Protein AF-0000000080445392 (afdb_homodimer)

pLDDT: mean 82.87, std 13.77, range [26.75, 95.94]

Solvent-accessible surface area (backbone atoms only — not comparable to full-atom values): 9676 Å² total; per-residue (Å²): 133,60,58,65,41,66,70,42,76,43,76,44,70,39,91,41,80,33,34,34,35,80,32,32,33,39,41,84,78,50,67,66,80,53,63,55,61,67,79,44,40,44,79,41,93,87,42,30,28,43,68,57,67,43,60,30,72,37,74,47,73,51,52,39,32,80,67,71,82,74,78,62,44,83,66,43,61,44,78,41,82,128,135,59,58,65,43,61,70,43,76,44,75,43,69,38,91,42,80,32,35,33,35,80,32,32,33,39,41,85,80,49,68,62,53,74,59,50,60,67,79,44,42,44,79,43,92,86,43,28,28,43,69,55,66,42,62,29,71,37,75,48,71,49,53,37,30,78,68,70,83,76,78,62,44,82,66,44,61,43,80,43,81,130

Organism: Brassica campestris (NCBI:txid3711)

Structure (mmCIF, N/CA/C/O backbone):
data_AF-0000000080445392-model_v1
#
loop_
_entity.id
_entity.type
_entity.pdbx_description
1 polymer 'Uncharacterized protein'
#
loop_
_atom_site.group_PDB
_atom_site.id
_atom_site.type_symbol
_atom_site.label_atom_id
_atom_site.label_alt_id
_atom_site.label_comp_id
_atom_site.label_asym_id
_atom_site.label_entity_id
_atom_site.label_seq_id
_atom_site.pdbx_PDB_ins_code
_atom_site.Cartn_x
_atom_site.Cartn_y
_atom_site.Cartn_z
_atom_site.occupancy
_atom_site.B_iso_or_equiv
_atom_site.auth_seq_id
_atom_site.auth_comp_id
_atom_site.auth_asym_id
_atom_site.auth_atom_id
_atom_site.pdbx_PDB_model_num
ATOM 1 N N . MET A 1 1 ? -24.938 -1.074 7.867 1 27.05 1 MET A N 1
ATOM 2 C CA . MET A 1 1 ? -24.281 -1.39 6.598 1 27.05 1 MET A CA 1
ATOM 3 C C . MET A 1 1 ? -22.812 -1.744 6.816 1 27.05 1 MET A C 1
ATOM 5 O O . MET A 1 1 ? -22.031 -0.919 7.301 1 27.05 1 MET A O 1
ATOM 9 N N . ILE A 1 2 ? -22.297 -2.875 7.227 1 35.44 2 ILE A N 1
ATOM 10 C CA . ILE A 1 2 ? -21.078 -3.465 7.766 1 35.44 2 ILE A CA 1
ATOM 11 C C . ILE A 1 2 ? -19.906 -3.215 6.801 1 35.44 2 ILE A C 1
ATOM 13 O O . ILE A 1 2 ? -19.984 -3.594 5.629 1 35.44 2 ILE A O 1
ATOM 17 N N . LYS A 1 3 ? -19.203 -2.107 6.781 1 45.19 3 LYS A N 1
ATOM 18 C CA . LYS A 1 3 ? -18.266 -1.41 5.902 1 45.19 3 LYS A CA 1
ATOM 19 C C . LYS A 1 3 ? -17.062 -2.297 5.559 1 45.19 3 LYS A C 1
ATOM 21 O O . LYS A 1 3 ? -16.359 -2.764 6.449 1 45.19 3 LYS A O 1
ATOM 26 N N . ASN A 1 4 ? -17.062 -3.486 4.578 1 51.03 4 ASN A N 1
ATOM 27 C CA . ASN A 1 4 ? -16.344 -4.652 4.07 1 51.03 4 ASN A CA 1
ATOM 28 C C . ASN A 1 4 ? -14.945 -4.281 3.57 1 51.03 4 ASN A C 1
ATOM 30 O O . ASN A 1 4 ? -14.805 -3.436 2.686 1 51.03 4 ASN A O 1
ATOM 34 N N . THR A 1 5 ? -13.867 -4.387 4.406 1 61.06 5 THR A N 1
ATOM 35 C CA . THR A 1 5 ? -12.523 -4.336 3.854 1 61.06 5 THR A CA 1
ATOM 36 C C . THR A 1 5 ? -12.398 -5.258 2.641 1 61.06 5 THR A C 1
ATOM 38 O O . THR A 1 5 ? -12.719 -6.445 2.723 1 61.06 5 THR A O 1
ATOM 41 N N . PRO A 1 6 ? -12.031 -4.613 1.58 1 76.88 6 PRO A N 1
ATOM 42 C CA . PRO A 1 6 ? -11.914 -5.539 0.453 1 76.88 6 PRO A CA 1
ATOM 43 C C . PRO A 1 6 ? -10.836 -6.605 0.674 1 76.88 6 PRO A C 1
ATOM 45 O O . PRO A 1 6 ? -9.797 -6.32 1.277 1 76.88 6 PRO A O 1
ATOM 48 N N . GLU A 1 7 ? -11.188 -7.828 0.526 1 80.56 7 GLU A N 1
ATOM 49 C CA . GLU A 1 7 ? -10.234 -8.93 0.419 1 80.56 7 GLU A CA 1
ATOM 50 C C . GLU A 1 7 ? -9.82 -9.164 -1.031 1 80.56 7 GLU A C 1
ATOM 52 O O . GLU A 1 7 ? -10.672 -9.227 -1.923 1 80.56 7 GLU A O 1
ATOM 57 N N . TRP A 1 8 ? -8.617 -9.094 -1.159 1 86.88 8 TRP A N 1
ATOM 58 C CA . TRP A 1 8 ? -8.117 -9.32 -2.512 1 86.88 8 TRP A CA 1
ATOM 59 C C . TRP A 1 8 ? -7.543 -10.727 -2.648 1 86.88 8 TRP A C 1
ATOM 61 O O . TRP A 1 8 ? -7.039 -11.297 -1.678 1 86.88 8 TRP A O 1
ATOM 71 N N . GLU A 1 9 ? -7.719 -11.203 -3.83 1 88.88 9 GLU A N 1
ATOM 72 C CA . GLU A 1 9 ? -7.172 -12.516 -4.152 1 88.88 9 GLU A CA 1
ATOM 73 C C . GLU A 1 9 ? -6.023 -12.414 -5.152 1 88.88 9 GLU A C 1
ATOM 75 O O . GLU A 1 9 ? -6.109 -11.656 -6.125 1 88.88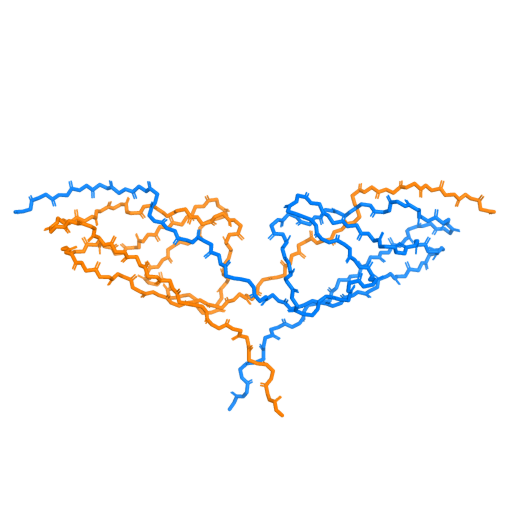 9 GLU A O 1
ATOM 80 N N . VAL A 1 10 ? -5.004 -13.102 -4.824 1 91.19 10 VAL A N 1
ATOM 81 C CA . VAL A 1 10 ? -3.863 -13.195 -5.73 1 91.19 10 VAL A CA 1
ATOM 82 C C . VAL A 1 10 ? -3.777 -14.602 -6.32 1 91.19 10 VAL A C 1
ATOM 84 O O . VAL A 1 10 ? -3.83 -15.594 -5.586 1 91.19 10 VAL A O 1
ATOM 87 N N . ILE A 1 11 ? -3.691 -14.648 -7.656 1 93.12 11 ILE A N 1
ATOM 88 C CA . ILE A 1 11 ? -3.553 -15.93 -8.344 1 93.12 11 ILE A CA 1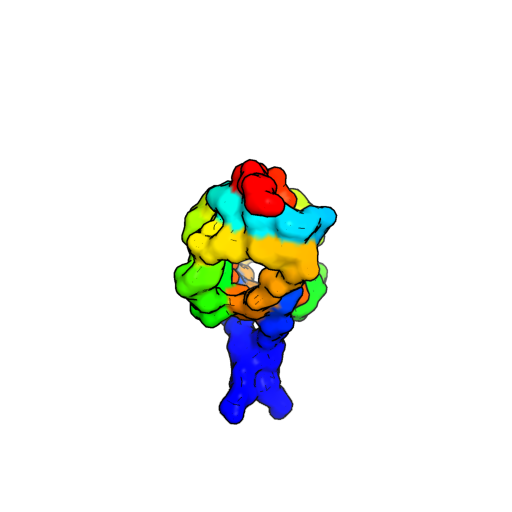
ATOM 89 C C . ILE A 1 11 ? -2.189 -16 -9.023 1 93.12 11 ILE A C 1
ATOM 91 O O . ILE A 1 11 ? -1.883 -15.188 -9.898 1 93.12 11 ILE A O 1
ATOM 95 N N . LEU A 1 12 ? -1.437 -16.922 -8.578 1 93.5 12 LEU A N 1
ATOM 96 C CA . LEU A 1 12 ? -0.134 -17.188 -9.188 1 93.5 12 LEU A CA 1
ATOM 97 C C . LEU A 1 12 ? -0.142 -18.5 -9.961 1 93.5 12 LEU A C 1
ATOM 99 O O . LEU A 1 12 ? -0.429 -19.547 -9.398 1 93.5 12 LEU A O 1
ATOM 103 N N . THR A 1 13 ? 0.178 -18.453 -11.188 1 91.5 13 THR A N 1
ATOM 104 C CA . THR A 1 13 ? 0.131 -19.641 -12.031 1 91.5 13 THR A CA 1
ATOM 105 C C . THR A 1 13 ? 1.539 -20.078 -12.422 1 91.5 13 THR A C 1
ATOM 107 O O . THR A 1 13 ? 2.361 -19.25 -12.828 1 91.5 13 THR A O 1
ATOM 110 N N . ASN A 1 14 ? 1.732 -21.312 -12.234 1 88.69 14 ASN A N 1
ATOM 111 C CA . ASN A 1 14 ? 2.92 -21.922 -12.82 1 88.69 14 ASN A CA 1
ATOM 112 C C . ASN A 1 14 ? 2.711 -22.25 -14.297 1 88.69 14 ASN A C 1
ATOM 114 O O . ASN A 1 14 ? 1.83 -23.031 -14.641 1 88.69 14 ASN A O 1
ATOM 118 N N . LEU A 1 15 ? 3.414 -21.656 -15.078 1 85.25 15 LEU A N 1
ATOM 119 C CA . LEU A 1 15 ? 3.172 -21.75 -16.516 1 85.25 15 LEU A CA 1
ATOM 120 C C . LEU A 1 15 ? 3.816 -23 -17.094 1 85.25 15 LEU A C 1
ATOM 122 O O . LEU A 1 15 ? 3.869 -23.172 -18.312 1 85.25 15 LEU A O 1
ATOM 126 N N . CYS A 1 16 ? 4.324 -23.891 -16.375 1 88.44 16 CYS A N 1
ATOM 127 C CA . CYS A 1 16 ? 4.922 -25.125 -16.859 1 88.44 16 CYS A CA 1
ATOM 128 C C . CYS A 1 16 ? 4.574 -26.297 -15.938 1 88.44 16 CYS A C 1
ATOM 130 O O . CYS A 1 16 ? 4.066 -26.094 -14.828 1 88.44 16 CYS A O 1
ATOM 132 N N . SER A 1 17 ? 4.766 -27.5 -16.469 1 90.88 17 SER A N 1
ATOM 133 C CA . SER A 1 17 ? 4.531 -28.703 -15.68 1 90.88 17 SER A CA 1
ATOM 134 C C . SER A 1 17 ? 5.727 -29.016 -14.781 1 90.88 17 SER A C 1
ATOM 136 O O . SER A 1 17 ? 5.91 -30.156 -14.367 1 90.88 17 SER A O 1
ATOM 138 N N . CYS A 1 18 ? 6.512 -27.984 -14.516 1 93.81 18 CYS A N 1
ATOM 139 C CA . CYS A 1 18 ? 7.699 -28.125 -13.68 1 93.81 18 CYS A CA 1
ATOM 140 C C . CYS A 1 18 ? 7.414 -27.719 -12.242 1 93.81 18 CYS A C 1
ATOM 142 O O . CYS A 1 18 ? 6.293 -27.328 -11.914 1 93.81 18 CYS A O 1
ATOM 144 N N . THR A 1 19 ? 8.422 -28.094 -11.43 1 94.06 19 THR A N 1
ATOM 145 C CA . THR A 1 19 ? 8.375 -27.625 -10.047 1 94.06 19 THR A CA 1
ATOM 146 C C . THR A 1 19 ? 9.125 -26.297 -9.914 1 94.06 19 THR A C 1
ATOM 148 O O . THR A 1 19 ? 10.281 -26.188 -10.32 1 94.06 19 THR A O 1
ATOM 151 N N . GLY A 1 20 ? 8.367 -25.234 -9.477 1 94.69 20 GLY A N 1
ATOM 152 C CA . GLY A 1 20 ? 9.008 -23.969 -9.141 1 94.69 20 GLY A CA 1
ATOM 153 C C . GLY A 1 20 ? 9.43 -23.875 -7.688 1 94.69 20 GLY A C 1
ATOM 154 O O . GLY A 1 20 ? 8.609 -24.062 -6.785 1 94.69 20 GLY A O 1
ATOM 155 N N . THR A 1 21 ? 10.781 -23.688 -7.41 1 94.25 21 THR A N 1
ATOM 156 C CA . THR A 1 21 ? 11.312 -23.516 -6.059 1 94.25 21 THR A CA 1
ATOM 157 C C . THR A 1 21 ? 11.891 -22.109 -5.875 1 94.25 21 THR A C 1
ATOM 159 O O . THR A 1 21 ? 12.125 -21.406 -6.852 1 94.25 21 THR A O 1
ATOM 162 N N . ASP A 1 22 ? 12.039 -21.703 -4.602 1 94.75 22 ASP A N 1
ATOM 163 C CA . ASP A 1 22 ? 12.617 -20.391 -4.29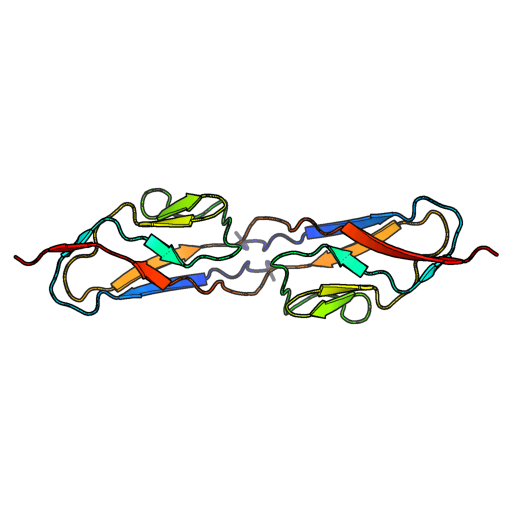7 1 94.75 22 ASP A CA 1
ATOM 164 C C . ASP A 1 22 ? 11.914 -19.281 -5.07 1 94.75 22 ASP A C 1
ATOM 166 O O . ASP A 1 22 ? 12.555 -18.516 -5.785 1 94.75 22 ASP A O 1
ATOM 170 N N . VAL A 1 23 ? 10.555 -19.312 -4.941 1 94.88 23 VAL A N 1
ATOM 171 C CA . VAL A 1 23 ? 9.719 -18.406 -5.715 1 94.88 23 VAL A CA 1
ATOM 172 C C . VAL A 1 23 ? 9.742 -17.016 -5.078 1 94.88 23 VAL A C 1
ATOM 174 O O . VAL A 1 23 ? 9.305 -16.844 -3.938 1 94.88 23 VAL A O 1
ATOM 177 N N . VAL A 1 24 ? 10.289 -16.062 -5.816 1 94.94 24 VAL A N 1
ATOM 178 C CA . VAL A 1 24 ? 10.328 -14.664 -5.402 1 94.94 24 VAL A CA 1
ATOM 179 C C . VAL A 1 24 ? 9.234 -13.883 -6.133 1 94.94 24 VAL A C 1
ATOM 181 O O . VAL A 1 24 ? 9.047 -14.047 -7.34 1 94.94 24 VAL A O 1
ATOM 184 N N . LEU A 1 25 ? 8.562 -13.078 -5.352 1 94.12 25 LEU A N 1
ATOM 185 C CA . LEU A 1 25 ? 7.453 -12.312 -5.902 1 94.12 25 LEU A CA 1
ATOM 186 C C . LEU A 1 25 ? 7.801 -10.836 -5.992 1 94.12 25 LEU A C 1
ATOM 188 O O . LEU A 1 25 ? 8.523 -10.312 -5.145 1 94.12 25 LEU A O 1
ATOM 192 N N . SER A 1 26 ? 7.328 -10.25 -7.062 1 91.94 26 SER A N 1
ATOM 193 C CA . SER A 1 26 ? 7.227 -8.797 -7.082 1 91.94 26 SER A CA 1
ATOM 194 C C . SER A 1 26 ? 6.031 -8.312 -6.27 1 91.94 26 SER A C 1
ATOM 196 O O . SER A 1 26 ? 4.891 -8.695 -6.547 1 91.94 26 SER A O 1
ATOM 198 N N . CYS A 1 27 ? 6.32 -7.562 -5.23 1 89.06 27 CYS A N 1
ATOM 199 C CA . CYS A 1 27 ? 5.266 -7.082 -4.344 1 89.06 27 CYS A CA 1
ATOM 200 C C . CYS A 1 27 ? 5.566 -5.668 -3.857 1 89.06 27 CYS A C 1
ATOM 202 O O . CYS A 1 27 ? 5.516 -5.398 -2.656 1 89.06 27 CYS A O 1
ATOM 204 N N . VAL A 1 28 ? 5.816 -4.758 -4.695 1 80.75 28 VAL A N 1
ATOM 205 C CA . VAL A 1 28 ? 6.238 -3.4 -4.367 1 80.75 28 VAL A CA 1
ATOM 206 C C . VAL A 1 28 ? 5.188 -2.734 -3.479 1 80.75 28 VAL A C 1
ATOM 208 O O . VAL A 1 28 ? 4.012 -2.672 -3.84 1 80.75 28 VAL A O 1
ATOM 211 N N . GLY A 1 29 ? 5.703 -2.223 -2.225 1 80 29 GLY A N 1
ATOM 212 C CA . GLY A 1 29 ? 4.852 -1.466 -1.32 1 80 29 GLY A CA 1
ATOM 213 C C . GLY A 1 29 ? 3.982 -2.346 -0.441 1 80 29 GLY A C 1
ATOM 214 O O . GLY A 1 29 ? 3.316 -1.854 0.472 1 80 29 GLY A O 1
ATOM 215 N N . PHE A 1 30 ? 4.051 -3.658 -0.817 1 83.31 30 PHE A N 1
ATOM 216 C CA . PHE A 1 30 ? 3.203 -4.578 -0.064 1 83.31 30 PHE A CA 1
ATOM 217 C C . PHE A 1 30 ? 3.824 -4.898 1.291 1 83.31 30 PHE A C 1
ATOM 219 O O . PHE A 1 30 ? 5 -5.262 1.372 1 83.31 30 PHE A O 1
ATOM 226 N N . LYS A 1 31 ? 3.17 -4.598 2.451 1 71.06 31 LYS A N 1
ATOM 227 C CA . LYS A 1 31 ? 3.648 -4.871 3.803 1 71.06 31 LYS A CA 1
ATOM 228 C C . LYS A 1 31 ? 2.615 -5.66 4.605 1 71.06 31 LYS A C 1
ATOM 230 O O . LYS A 1 31 ? 2.912 -6.156 5.691 1 71.06 31 LYS A O 1
ATOM 235 N N . SER A 1 32 ? 1.637 -6.262 4.02 1 61.84 32 SER A N 1
ATOM 236 C CA . SER A 1 32 ? 0.473 -6.879 4.645 1 61.84 32 SER A CA 1
ATOM 237 C C . SER A 1 32 ? 0.765 -7.27 6.09 1 61.84 32 SER A C 1
ATOM 239 O O . SER A 1 32 ? 1.872 -7.707 6.41 1 61.84 32 SER A O 1
ATOM 241 N N . LEU A 1 33 ? 0.407 -6.766 7.199 1 55.62 33 LEU A N 1
ATOM 242 C CA . LEU A 1 33 ? 0.611 -7.328 8.531 1 55.62 33 LEU A CA 1
ATOM 243 C C . LEU A 1 33 ? -0.346 -8.484 8.781 1 55.62 33 LEU A C 1
ATOM 245 O O . LEU A 1 33 ? -0.026 -9.406 9.531 1 55.62 33 LEU A O 1
ATOM 249 N N . THR A 1 34 ? -1.848 -8.492 8.641 1 58.38 34 THR A N 1
ATOM 250 C CA . THR A 1 34 ? -2.814 -9.547 8.906 1 58.38 34 THR A CA 1
ATOM 251 C C . THR A 1 34 ? -4.102 -9.312 8.125 1 58.38 34 THR A C 1
ATOM 253 O O . THR A 1 34 ? -4.562 -8.18 7.996 1 58.38 34 THR A O 1
ATOM 256 N N . PRO A 1 35 ? -4.637 -10.516 7.66 1 56.91 35 PRO A N 1
ATOM 257 C CA . PRO A 1 35 ? -4.5 -11.977 7.559 1 56.91 35 PRO A CA 1
ATOM 258 C C . PRO A 1 35 ? -3.883 -12.422 6.238 1 56.91 35 PRO A C 1
ATOM 260 O O . PRO A 1 35 ? -4.441 -12.156 5.168 1 56.91 35 PRO A O 1
ATOM 263 N N . ILE A 1 36 ? -2.566 -12.43 6.195 1 69 36 ILE A N 1
ATOM 264 C CA . ILE A 1 36 ? -1.916 -13.242 5.18 1 69 36 ILE A CA 1
ATOM 265 C C . ILE A 1 36 ? -1.496 -14.586 5.785 1 69 36 ILE A C 1
ATOM 267 O O . ILE A 1 36 ? -1.153 -14.656 6.965 1 69 36 ILE A O 1
ATOM 271 N N . ASP A 1 37 ? -1.91 -15.578 5.059 1 73.69 37 ASP A N 1
ATOM 272 C CA . ASP A 1 37 ? -1.447 -16.875 5.52 1 73.69 37 ASP A CA 1
ATOM 273 C C . ASP A 1 37 ? 0.077 -16.969 5.48 1 73.69 37 ASP A C 1
ATOM 275 O O . ASP A 1 37 ? 0.663 -17.25 4.434 1 73.69 37 ASP A O 1
ATOM 279 N N . ARG A 1 38 ? 0.674 -16.734 6.668 1 73.56 38 ARG A N 1
ATOM 280 C CA . ARG A 1 38 ? 2.127 -16.688 6.797 1 73.56 38 ARG A CA 1
ATOM 281 C C . ARG A 1 38 ? 2.754 -18.047 6.516 1 73.56 38 ARG A C 1
ATOM 283 O O . ARG A 1 38 ? 3.971 -18.141 6.344 1 73.56 38 ARG A O 1
ATOM 290 N N . SER A 1 39 ? 1.946 -18.953 6.453 1 77.94 39 SER A N 1
ATOM 291 C CA . SER A 1 39 ? 2.48 -20.266 6.102 1 77.94 39 SER A CA 1
ATOM 292 C C . SER A 1 39 ? 2.652 -20.406 4.594 1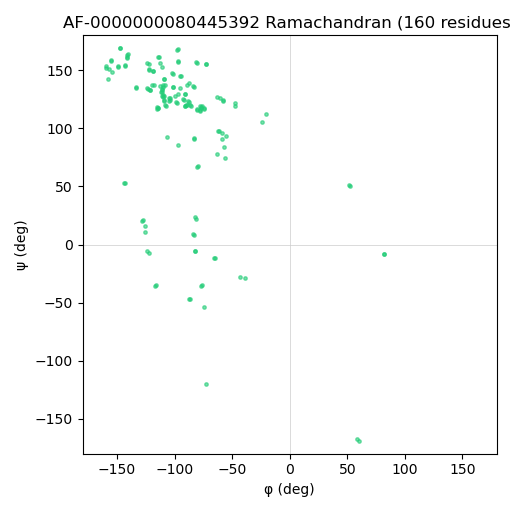 77.94 39 SER A C 1
ATOM 294 O O . SER A 1 39 ? 3.305 -21.344 4.121 1 77.94 39 SER A O 1
ATOM 296 N N . GLN A 1 40 ? 2.188 -19.406 3.994 1 83.38 40 GLN A N 1
ATOM 297 C CA . GLN A 1 40 ? 2.215 -19.531 2.539 1 83.38 40 GLN A CA 1
ATOM 298 C C . GLN A 1 40 ? 3.127 -18.469 1.919 1 83.38 40 GLN A C 1
ATOM 300 O O . GLN A 1 40 ? 3.809 -18.734 0.927 1 83.38 40 GLN A O 1
ATOM 305 N N . ILE A 1 41 ? 3.156 -17.297 2.5 1 86.75 41 ILE A N 1
ATOM 306 C CA . ILE A 1 41 ? 3.912 -16.188 1.917 1 86.75 41 ILE A CA 1
ATOM 307 C C . ILE A 1 41 ? 4.742 -15.508 3 1 86.75 41 ILE A C 1
ATOM 309 O O . ILE A 1 41 ? 4.273 -15.312 4.121 1 86.75 41 ILE A O 1
ATOM 313 N N . SER A 1 42 ? 5.914 -15.258 2.646 1 86.75 42 SER A N 1
ATOM 314 C CA . SER A 1 42 ? 6.785 -14.445 3.486 1 86.75 42 SER A CA 1
ATOM 315 C C . SER A 1 42 ? 6.949 -13.039 2.91 1 86.75 42 SER A C 1
ATOM 317 O O . SER A 1 42 ? 7.262 -12.883 1.729 1 86.75 42 SER A O 1
ATOM 319 N N . VAL A 1 43 ? 6.656 -12.039 3.74 1 84 43 VAL A N 1
ATOM 320 C CA . VAL A 1 43 ? 6.734 -10.656 3.303 1 84 43 VAL A CA 1
ATOM 321 C C . VAL A 1 43 ? 7.832 -9.93 4.078 1 84 43 VAL A C 1
ATOM 323 O O . VAL A 1 43 ? 7.855 -9.961 5.312 1 84 43 VAL A O 1
ATOM 326 N N . SER A 1 44 ? 8.789 -9.477 3.381 1 79.31 44 SER A N 1
ATOM 327 C CA . SER A 1 44 ? 9.797 -8.578 3.93 1 79.31 44 SER A CA 1
ATOM 328 C C . SER A 1 44 ? 9.703 -7.191 3.311 1 79.31 44 SER A C 1
ATOM 330 O O . SER A 1 44 ? 9.031 -7.008 2.291 1 79.31 44 SER A O 1
ATOM 332 N N . ASP A 1 45 ? 10.164 -6.133 3.967 1 71.5 45 ASP A N 1
ATOM 333 C CA . ASP A 1 45 ? 10.078 -4.734 3.553 1 71.5 45 ASP A CA 1
ATOM 334 C C . ASP A 1 45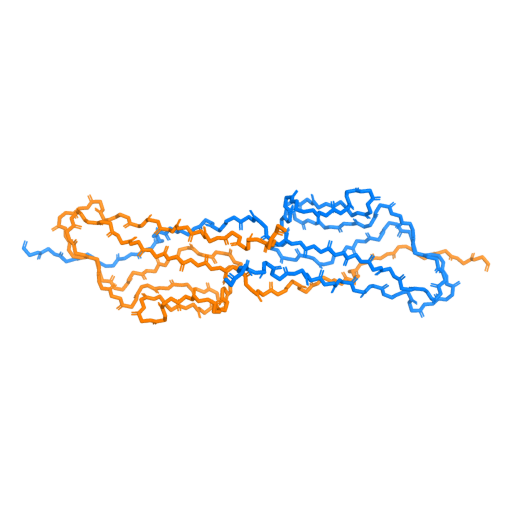 ? 10.406 -4.582 2.07 1 71.5 45 ASP A C 1
ATOM 336 O O . ASP A 1 45 ? 9.828 -3.734 1.386 1 71.5 45 ASP A O 1
ATOM 340 N N . ASN A 1 46 ? 11.203 -5.473 1.564 1 72.69 46 ASN A N 1
ATOM 341 C CA . ASN A 1 46 ? 11.672 -5.254 0.2 1 72.69 46 ASN A CA 1
ATOM 342 C C . ASN A 1 46 ? 11.305 -6.422 -0.713 1 72.69 46 ASN A C 1
ATOM 344 O O . ASN A 1 46 ? 11.516 -6.352 -1.926 1 72.69 46 ASN A O 1
ATOM 348 N N . GLU A 1 47 ? 10.773 -7.504 -0.135 1 84.38 47 GLU A N 1
ATOM 349 C CA . GLU A 1 47 ? 10.594 -8.688 -0.969 1 84.38 47 GLU A CA 1
ATOM 350 C C . GLU A 1 47 ? 9.516 -9.609 -0.403 1 84.38 47 GLU A C 1
ATOM 352 O O . GLU A 1 47 ? 9.273 -9.617 0.806 1 84.38 47 GLU A O 1
ATOM 357 N N . CYS A 1 48 ? 8.867 -10.328 -1.303 1 91.5 48 CYS A N 1
ATOM 358 C CA . CYS A 1 48 ? 7.934 -11.391 -0.945 1 91.5 48 CYS A CA 1
ATOM 359 C C . CYS A 1 48 ? 8.359 -12.719 -1.562 1 91.5 48 CYS A C 1
ATOM 361 O O . CYS A 1 48 ? 8.984 -12.742 -2.625 1 91.5 48 CYS A O 1
ATOM 363 N N . SER A 1 49 ? 8 -13.742 -0.882 1 92.69 49 SER A N 1
ATOM 364 C CA . SER A 1 49 ? 8.32 -15.07 -1.398 1 92.69 49 SER A CA 1
ATOM 365 C C . SER A 1 49 ? 7.27 -16.094 -0.973 1 92.69 49 SER A C 1
ATOM 367 O O . SER A 1 49 ? 6.617 -15.93 0.062 1 92.69 49 SER A O 1
ATOM 369 N N . LEU A 1 50 ? 7.195 -17.078 -1.828 1 91.81 50 LEU A N 1
ATOM 370 C CA . LEU A 1 50 ? 6.375 -18.219 -1.413 1 91.81 50 LEU A CA 1
ATOM 371 C C . LEU A 1 50 ? 7.172 -19.172 -0.529 1 91.81 50 LEU A C 1
ATOM 373 O O . LEU A 1 50 ? 8.344 -19.438 -0.801 1 91.81 50 LEU A O 1
ATOM 377 N N . ILE A 1 51 ? 6.516 -19.578 0.511 1 91.31 51 ILE A N 1
ATOM 378 C CA . ILE A 1 51 ? 7.141 -20.531 1.406 1 91.31 51 ILE A CA 1
ATOM 379 C C . ILE A 1 51 ? 7.105 -21.922 0.774 1 91.31 51 ILE A C 1
ATOM 381 O O . ILE A 1 51 ? 8.07 -22.688 0.869 1 91.31 51 ILE A O 1
ATOM 385 N N . ASN A 1 52 ? 5.969 -22.172 0.027 1 89.88 52 ASN A N 1
ATOM 386 C CA . ASN A 1 52 ? 5.828 -23.453 -0.637 1 89.88 52 ASN A CA 1
ATOM 387 C C . ASN A 1 52 ? 6.262 -23.391 -2.098 1 89.88 52 ASN A C 1
ATOM 389 O O . ASN A 1 52 ? 6.266 -22.312 -2.699 1 89.88 52 ASN A O 1
ATOM 393 N N . ASN A 1 53 ? 6.617 -24.578 -2.627 1 91.88 53 ASN A N 1
ATOM 394 C CA . ASN A 1 53 ? 6.922 -24.719 -4.047 1 91.88 53 ASN A CA 1
ATOM 395 C C . ASN A 1 53 ? 5.66 -24.641 -4.902 1 91.88 53 ASN A C 1
ATOM 397 O O . ASN A 1 53 ? 4.555 -24.859 -4.406 1 91.88 53 ASN A O 1
ATOM 401 N N . LEU A 1 54 ? 5.891 -24.25 -6.117 1 91.75 54 LEU A N 1
ATOM 402 C CA . LEU A 1 54 ? 4.836 -24.375 -7.121 1 91.75 54 LEU A CA 1
ATOM 403 C C . LEU A 1 54 ? 4.949 -25.703 -7.863 1 91.75 54 LEU A C 1
ATOM 405 O O . LEU A 1 54 ? 6.02 -26.047 -8.375 1 91.75 54 LEU A O 1
ATOM 409 N N . TYR A 1 55 ? 3.867 -26.406 -7.84 1 89.88 55 TYR A N 1
ATOM 410 C CA . TYR A 1 55 ? 3.912 -27.703 -8.484 1 89.88 55 TYR A CA 1
ATOM 411 C C . TYR A 1 55 ? 3.066 -27.719 -9.75 1 89.88 55 TYR A C 1
ATOM 413 O O . TYR A 1 55 ? 1.896 -27.328 -9.727 1 89.88 55 TYR A O 1
ATOM 421 N N . GLY A 1 56 ? 3.695 -28.172 -10.906 1 86.56 56 GLY A N 1
ATOM 422 C CA . GLY A 1 56 ? 2.949 -28.375 -12.133 1 86.56 56 GLY A CA 1
ATOM 423 C C . GLY A 1 56 ? 2.258 -27.109 -12.625 1 86.56 56 GLY A C 1
ATOM 424 O O . GLY A 1 56 ? 2.631 -26 -12.242 1 86.56 56 GLY A O 1
ATOM 425 N N . GLU A 1 57 ? 1.379 -27.297 -13.562 1 84.12 57 GLU A N 1
ATOM 426 C CA . GLU A 1 57 ? 0.554 -26.203 -14.07 1 84.12 57 GLU A CA 1
ATOM 427 C C . GLU A 1 57 ? -0.621 -25.922 -13.141 1 84.12 57 GLU A C 1
ATOM 429 O O . GLU A 1 57 ? -1.752 -26.328 -13.414 1 84.12 57 GLU A O 1
ATOM 434 N N . THR A 1 58 ? -0.228 -25.438 -11.961 1 84.12 58 THR A N 1
ATOM 435 C CA . THR A 1 58 ? -1.259 -25.172 -10.961 1 84.12 58 THR A CA 1
ATOM 436 C C . THR A 1 58 ? -1.229 -23.719 -10.516 1 84.12 58 THR A C 1
ATOM 438 O O . THR A 1 58 ? -0.218 -23.031 -10.688 1 84.12 58 THR A O 1
ATOM 441 N N . ASP A 1 59 ? -2.438 -23.312 -10.039 1 88.44 59 ASP A N 1
ATOM 442 C CA . ASP A 1 59 ? -2.568 -21.969 -9.469 1 88.44 59 ASP A CA 1
ATOM 443 C C . ASP A 1 59 ? -2.305 -21.984 -7.965 1 88.44 59 ASP A C 1
ATOM 445 O O . ASP A 1 59 ? -2.748 -22.891 -7.258 1 88.44 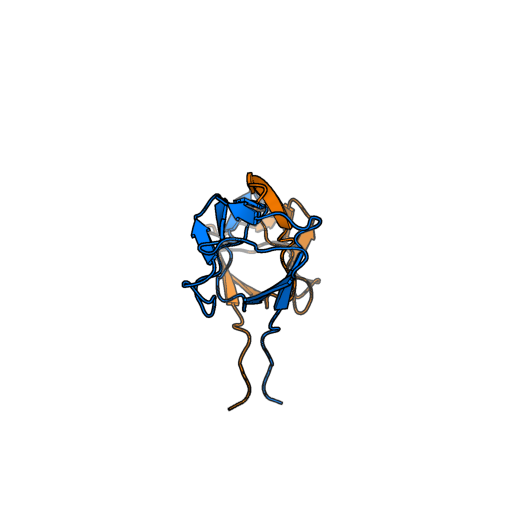59 ASP A O 1
ATOM 449 N N . PHE A 1 60 ? -1.479 -21.109 -7.609 1 88.69 60 PHE A N 1
ATOM 450 C CA . PHE A 1 60 ? -1.379 -20.781 -6.191 1 88.69 60 PHE A CA 1
ATOM 451 C C . PHE A 1 60 ? -2.178 -19.531 -5.863 1 88.69 60 PHE A C 1
ATOM 453 O O . PHE A 1 60 ? -1.973 -18.469 -6.48 1 88.69 60 PHE A O 1
ATOM 460 N N . VAL A 1 61 ? -3.125 -19.703 -4.941 1 89 61 VAL A N 1
ATOM 461 C CA . VAL A 1 61 ? -4.027 -18.594 -4.637 1 89 61 VAL A CA 1
ATOM 462 C C . VAL A 1 61 ? -3.918 -18.234 -3.158 1 89 61 VAL A C 1
ATOM 464 O O . VAL A 1 61 ? -3.912 -19.109 -2.293 1 89 61 VAL A O 1
ATOM 467 N N . PHE A 1 62 ? -3.805 -16.984 -2.922 1 87.31 62 PHE A N 1
ATOM 468 C CA . PHE A 1 62 ? -3.924 -16.516 -1.547 1 87.31 62 PHE A CA 1
ATOM 469 C C . PHE A 1 62 ? -4.691 -15.195 -1.49 1 87.31 62 PHE A C 1
ATOM 471 O O . PHE A 1 62 ? -4.859 -14.523 -2.512 1 87.31 62 PHE A O 1
ATOM 478 N N . LYS A 1 63 ? -5.164 -14.969 -0.253 1 85.06 63 LYS A N 1
ATOM 479 C CA . LYS A 1 63 ? -5.934 -13.75 -0.021 1 85.06 63 LYS A CA 1
ATOM 480 C C . LYS A 1 63 ? -5.25 -12.852 1.008 1 85.06 63 LYS A C 1
ATOM 482 O O . LYS A 1 63 ? -4.488 -13.336 1.851 1 85.06 63 LYS A O 1
ATOM 487 N N . TYR A 1 64 ? -5.496 -11.578 0.777 1 84.88 64 TYR A N 1
ATOM 488 C CA . TYR A 1 64 ? -4.98 -10.641 1.765 1 84.88 64 TYR A CA 1
ATOM 489 C C . TYR A 1 64 ? -5.953 -9.484 1.978 1 84.88 64 TYR A C 1
ATOM 491 O O . TYR A 1 64 ? -6.785 -9.203 1.113 1 84.88 64 TYR A O 1
ATOM 499 N N . VAL A 1 65 ? -5.855 -8.938 3.182 1 81.19 65 VAL A N 1
ATOM 500 C CA . VAL A 1 65 ? -6.488 -7.672 3.531 1 81.19 65 VAL A CA 1
ATOM 501 C C . VAL A 1 65 ? -5.418 -6.648 3.904 1 81.19 65 VAL A C 1
ATOM 503 O O . VAL A 1 65 ? -4.445 -6.977 4.582 1 81.19 65 VAL A O 1
ATOM 506 N N . TRP A 1 66 ? -5.621 -5.488 3.426 1 80.69 66 TRP A N 1
ATOM 507 C CA . TRP A 1 66 ? -4.652 -4.457 3.775 1 80.69 66 TRP A CA 1
ATOM 508 C C . TRP A 1 66 ? -5.023 -3.783 5.094 1 80.69 66 TRP A C 1
ATOM 510 O O . TRP A 1 66 ? -6.121 -3.242 5.234 1 80.69 66 TRP A O 1
ATOM 520 N N . THR A 1 67 ? -4.09 -3.867 6.129 1 78.69 67 THR A N 1
ATOM 521 C CA . THR A 1 67 ? -4.398 -3.287 7.434 1 78.69 67 THR A CA 1
ATOM 522 C C . THR A 1 67 ? -3.277 -2.357 7.887 1 78.69 67 THR A C 1
ATOM 524 O O . THR A 1 67 ? -3.178 -2.029 9.07 1 78.69 67 THR A O 1
ATOM 527 N N . LYS A 1 68 ? -2.496 -1.903 7.016 1 81.94 68 LYS A N 1
ATOM 528 C CA . LYS A 1 68 ? -1.4 -1.024 7.414 1 81.94 68 LYS A CA 1
ATOM 529 C C . LYS A 1 68 ? -1.657 0.412 6.969 1 81.94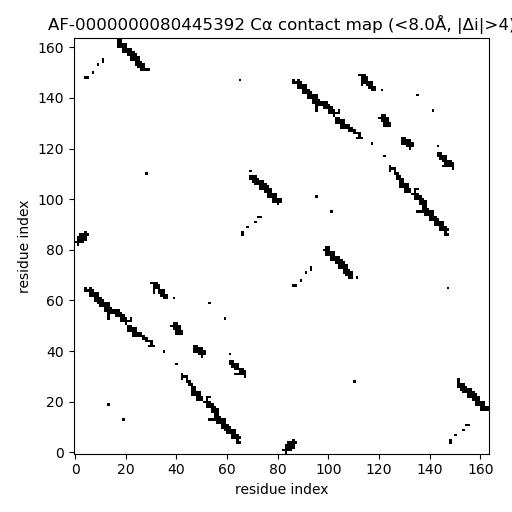 68 LYS A C 1
ATOM 531 O O . LYS A 1 68 ? -2.062 0.649 5.828 1 81.94 68 LYS A O 1
ATOM 536 N N . GLU A 1 69 ? -1.37 1.326 7.824 1 84.69 69 GLU A N 1
ATOM 537 C CA . GLU A 1 69 ? -1.48 2.738 7.473 1 84.69 69 GLU A CA 1
ATOM 538 C C . GLU A 1 69 ? -0.256 3.211 6.695 1 84.69 69 GLU A C 1
ATOM 540 O O . GLU A 1 69 ? 0.819 2.617 6.797 1 84.69 69 GLU A O 1
ATOM 545 N N . PHE A 1 70 ? -0.408 4.223 5.973 1 86.62 70 PHE A N 1
ATOM 546 C CA . PHE A 1 70 ? 0.706 4.859 5.277 1 86.62 70 PHE A CA 1
ATOM 547 C C . PHE A 1 70 ? 1.263 6.02 6.09 1 86.62 70 PHE A C 1
ATOM 549 O O . PHE A 1 70 ? 0.523 6.688 6.816 1 86.62 70 PHE A O 1
ATOM 556 N N . ASN A 1 71 ? 2.531 6.133 5.969 1 88.75 71 ASN A N 1
ATOM 557 C CA . ASN A 1 71 ? 3.178 7.277 6.602 1 88.75 71 ASN A CA 1
ATOM 558 C C . ASN A 1 71 ? 3.096 8.523 5.727 1 88.75 71 ASN A C 1
ATOM 560 O O . ASN A 1 71 ? 3.955 8.75 4.871 1 88.75 71 ASN A O 1
ATOM 564 N N . ILE A 1 72 ? 2.109 9.234 5.961 1 91.12 72 ILE A N 1
ATOM 565 C CA . ILE A 1 72 ? 1.885 10.461 5.203 1 91.12 72 ILE A CA 1
ATOM 566 C C . ILE A 1 72 ? 2.242 11.672 6.059 1 91.12 72 ILE A C 1
ATOM 568 O O . ILE A 1 72 ? 1.718 11.836 7.164 1 91.12 72 ILE A O 1
ATOM 572 N N . LYS A 1 73 ? 3.133 12.469 5.531 1 93.75 73 LYS A N 1
ATOM 573 C CA . LYS A 1 73 ? 3.609 13.633 6.281 1 93.75 73 LYS A CA 1
ATOM 574 C C . LYS A 1 73 ? 3.945 14.789 5.348 1 93.75 73 LYS A C 1
ATOM 576 O O . LYS A 1 73 ? 4.09 14.602 4.141 1 93.75 73 LYS A O 1
ATOM 581 N N . ILE A 1 74 ? 4.16 15.922 5.918 1 93.44 74 ILE A N 1
ATOM 582 C CA . ILE A 1 74 ? 4.531 17.094 5.129 1 93.44 74 ILE A CA 1
ATOM 583 C C . ILE A 1 74 ? 5.98 16.969 4.664 1 93.44 74 ILE A C 1
ATOM 585 O O . ILE A 1 74 ? 6.891 16.859 5.488 1 93.44 74 ILE A O 1
ATOM 589 N N . LYS A 1 75 ? 6.129 16.906 3.418 1 94.94 75 LYS A N 1
ATOM 590 C CA . LYS A 1 75 ? 7.461 16.859 2.826 1 94.94 75 LYS A CA 1
ATOM 591 C C . LYS A 1 75 ? 8.023 18.25 2.6 1 94.94 75 LYS A C 1
ATOM 593 O O . LYS A 1 75 ? 9.203 18.5 2.854 1 94.94 75 LYS A O 1
ATOM 598 N N . SER A 1 76 ? 7.125 19 2.025 1 95 76 SER A N 1
ATOM 599 C CA . SER A 1 76 ? 7.547 20.375 1.797 1 95 76 SER A CA 1
ATOM 600 C C . SER A 1 76 ? 6.352 21.312 1.715 1 95 76 SER A C 1
ATOM 602 O O . SER A 1 76 ? 5.227 20.875 1.467 1 95 76 SER A O 1
ATOM 604 N N . ARG A 1 77 ? 6.59 22.562 1.949 1 94.62 77 ARG A N 1
ATOM 605 C CA . ARG A 1 77 ? 5.59 23.609 1.819 1 94.62 77 ARG A CA 1
ATOM 606 C C . ARG A 1 77 ? 6.25 24.984 1.664 1 94.62 77 ARG A C 1
ATOM 608 O O . ARG A 1 77 ? 7.402 25.172 2.066 1 94.62 77 ARG A O 1
ATOM 615 N N . GLU A 1 78 ? 5.535 25.906 0.962 1 95.94 78 GLU A N 1
ATOM 616 C CA . GLU A 1 78 ? 5.887 27.312 1.002 1 95.94 78 GLU A CA 1
ATOM 617 C C . GLU A 1 78 ? 5.211 28.016 2.172 1 95.94 78 GLU A C 1
ATOM 619 O O . GLU A 1 78 ? 4.062 27.719 2.502 1 95.94 78 GLU A O 1
ATOM 624 N N . VAL A 1 79 ? 6.004 28.906 2.814 1 94.31 79 VAL A N 1
ATOM 625 C CA . VAL A 1 79 ? 5.449 29.578 3.986 1 94.31 79 VAL A CA 1
ATOM 626 C C . VAL A 1 79 ? 5.273 31.062 3.691 1 94.31 79 VAL A C 1
ATOM 628 O O . VAL A 1 79 ? 6.117 31.672 3.035 1 94.31 79 VAL A O 1
ATOM 631 N N . ALA A 1 80 ? 4.113 31.562 4.125 1 92.69 80 ALA A N 1
ATOM 632 C CA . ALA A 1 80 ? 3.828 33 4.109 1 92.69 80 ALA A CA 1
ATOM 633 C C . ALA A 1 80 ? 3.457 33.5 5.504 1 92.69 80 ALA A C 1
ATOM 635 O O . ALA A 1 80 ? 2.781 32.781 6.262 1 92.69 80 ALA A O 1
ATOM 636 N N . TRP A 1 81 ? 4.117 34.625 5.727 1 87.88 81 TRP A N 1
ATOM 637 C CA . TRP A 1 81 ? 3.85 35.25 7.016 1 87.88 81 TRP A CA 1
ATOM 638 C C . TRP A 1 81 ? 3.008 36.5 6.848 1 87.88 81 TRP A C 1
ATOM 640 O O . TRP A 1 81 ? 3.182 37.25 5.879 1 87.88 81 TRP A O 1
ATOM 650 N N . SER A 1 82 ? 1.767 36.344 7.551 1 69.88 82 SER A N 1
ATOM 651 C CA . SER A 1 82 ? 1.081 37.625 7.645 1 69.88 82 SER A CA 1
ATOM 652 C C . SER A 1 82 ? 1.361 38.312 8.977 1 69.88 82 SER A C 1
ATOM 654 O O . SER A 1 82 ? 1.67 37.656 9.969 1 69.88 82 SER A O 1
ATOM 656 N N . MET B 1 1 ? -20.953 -10.586 11.961 1 26.75 1 MET B N 1
ATOM 657 C CA . MET B 1 1 ? -20 -9.594 12.438 1 26.75 1 MET B CA 1
ATOM 658 C C . MET B 1 1 ? -19.281 -8.922 11.273 1 26.75 1 MET B C 1
ATOM 660 O O . MET B 1 1 ? -18.594 -9.586 10.492 1 26.75 1 MET B O 1
ATOM 664 N N . ILE B 1 2 ? -19.688 -7.895 10.438 1 35.06 2 ILE B N 1
ATOM 665 C CA . ILE B 1 2 ? -19.516 -7.199 9.164 1 35.06 2 ILE B CA 1
ATOM 666 C C . ILE B 1 2 ? -18.094 -6.672 9.047 1 35.06 2 ILE B C 1
ATOM 668 O O . ILE B 1 2 ? -17.594 -6.008 9.953 1 35.06 2 ILE B O 1
ATOM 672 N N . LYS B 1 3 ? -17.031 -7.234 8.43 1 44.12 3 LYS B N 1
ATOM 673 C CA . LYS B 1 3 ? -15.578 -7.324 8.336 1 44.12 3 LYS B CA 1
ATOM 674 C C . LYS B 1 3 ? -14.969 -5.988 7.926 1 44.12 3 LYS B C 1
ATOM 676 O O . LYS B 1 3 ? -15.312 -5.434 6.883 1 44.12 3 LYS B O 1
ATOM 681 N N . ASN B 1 4 ? -14.703 -4.691 8.812 1 51.59 4 ASN B N 1
ATOM 682 C CA . ASN B 1 4 ? -14.406 -3.27 8.961 1 51.59 4 ASN B CA 1
ATOM 683 C C . ASN B 1 4 ? -13.086 -2.9 8.297 1 51.59 4 ASN B C 1
ATOM 685 O O . ASN B 1 4 ? -12.031 -3.408 8.68 1 51.59 4 ASN B O 1
ATOM 689 N N . THR B 1 5 ? -13.047 -2.496 7.008 1 60.47 5 THR B N 1
ATOM 690 C CA . THR B 1 5 ? -11.852 -1.859 6.477 1 60.47 5 THR B CA 1
ATOM 691 C C . THR B 1 5 ? -11.352 -0.768 7.418 1 60.47 5 THR B C 1
ATOM 693 O O . THR B 1 5 ? -12.109 0.136 7.781 1 60.47 5 THR B O 1
ATOM 696 N N . PRO B 1 6 ? -10.18 -0.997 7.848 1 76.81 6 PRO B N 1
ATOM 697 C CA . PRO B 1 6 ? -9.734 0.084 8.727 1 76.81 6 PRO B CA 1
ATOM 698 C C . PRO B 1 6 ? -9.695 1.439 8.023 1 76.81 6 PRO B C 1
ATOM 700 O O . PRO B 1 6 ? -9.367 1.516 6.84 1 76.81 6 PRO B O 1
ATOM 703 N N . GLU B 1 7 ? -10.336 2.396 8.586 1 80.44 7 GLU B N 1
ATOM 704 C CA . GLU B 1 7 ? -10.164 3.797 8.211 1 80.44 7 GLU B CA 1
ATOM 705 C C . GLU B 1 7 ? -9.023 4.441 8.992 1 80.44 7 GLU B C 1
ATOM 707 O O . GLU B 1 7 ? -8.953 4.316 10.219 1 80.44 7 GLU B O 1
ATOM 712 N N . TRP B 1 8 ? -8.188 4.898 8.25 1 86.75 8 TRP B N 1
ATOM 713 C CA . TRP B 1 8 ? -7.059 5.555 8.906 1 86.75 8 TRP B CA 1
ATOM 714 C C . TRP B 1 8 ? -7.215 7.074 8.859 1 86.75 8 TRP B C 1
ATOM 716 O O . TRP B 1 8 ? -7.812 7.617 7.93 1 86.75 8 TRP B O 1
ATOM 726 N N . GLU B 1 9 ? -6.719 7.637 9.898 1 88.81 9 GLU B N 1
ATOM 727 C CA . GLU B 1 9 ? -6.723 9.094 9.984 1 88.81 9 GLU B CA 1
ATOM 728 C C . GLU B 1 9 ? -5.305 9.648 9.883 1 88.81 9 GLU B C 1
ATOM 730 O O . GLU B 1 9 ? -4.375 9.117 10.492 1 88.81 9 GLU B O 1
ATOM 735 N N . VAL B 1 10 ? -5.195 10.641 9.078 1 91.19 10 VAL B N 1
ATOM 736 C CA . VAL B 1 10 ? -3.928 11.352 8.953 1 91.19 10 VAL B CA 1
ATOM 737 C C . VAL B 1 10 ? -4.055 12.75 9.555 1 91.19 10 VAL B C 1
ATOM 739 O O . VAL B 1 10 ? -5 13.477 9.258 1 91.19 10 VAL B O 1
ATOM 742 N N . ILE B 1 11 ? -3.109 13.07 10.438 1 93 11 ILE B N 1
ATOM 743 C CA . ILE B 1 11 ? -3.086 14.398 11.047 1 93 11 ILE B CA 1
ATOM 744 C C . ILE B 1 11 ? -1.834 15.148 10.602 1 93 11 ILE B C 1
ATOM 746 O O . ILE B 1 11 ? -0.712 14.703 10.852 1 93 11 ILE B O 1
ATOM 750 N N . LEU B 1 12 ? -2.068 16.203 9.945 1 93.44 12 LEU B N 1
ATOM 751 C CA . LEU B 1 12 ? -0.982 17.078 9.516 1 93.44 12 LEU B CA 1
ATOM 752 C C . LEU B 1 12 ? -0.998 18.375 10.312 1 93.44 12 LEU B C 1
ATOM 754 O O . LEU B 1 12 ? -1.999 19.094 10.312 1 93.44 12 LEU B O 1
ATOM 758 N N . THR B 1 13 ? 0.055 18.688 10.93 1 91.44 13 THR B N 1
ATOM 759 C CA . THR B 1 13 ? 0.116 19.891 11.773 1 91.44 13 THR B CA 1
ATOM 760 C C . THR B 1 13 ? 1.041 20.938 11.156 1 91.44 13 THR B C 1
ATOM 762 O O . THR B 1 13 ? 2.15 20.609 10.727 1 91.44 13 THR B O 1
ATOM 765 N N . ASN B 1 14 ? 0.532 22.078 11.109 1 88.88 14 ASN B N 1
ATOM 766 C CA . ASN B 1 14 ? 1.39 23.219 10.812 1 88.88 14 ASN B CA 1
ATOM 767 C C . ASN B 1 14 ? 2.143 23.688 12.047 1 88.88 14 ASN B C 1
ATOM 769 O O . ASN B 1 14 ? 1.527 24.094 13.039 1 88.88 14 ASN B O 1
ATOM 773 N N . LEU B 1 15 ? 3.344 23.609 12.008 1 85.44 15 LEU B N 1
ATOM 774 C CA . LEU B 1 15 ? 4.148 23.859 13.203 1 85.44 15 LEU B CA 1
ATOM 775 C C . LEU B 1 15 ? 4.402 25.344 13.391 1 85.44 15 LEU B C 1
ATOM 777 O O . LEU B 1 15 ? 5.184 25.734 14.266 1 85.44 15 LEU B O 1
ATOM 781 N N . CYS B 1 16 ? 3.844 26.203 12.711 1 88.81 16 CYS B N 1
ATOM 782 C CA . CYS B 1 16 ? 3.998 27.641 12.859 1 88.81 16 CYS B CA 1
ATOM 783 C C . CYS B 1 16 ? 2.668 28.359 12.664 1 88.81 16 CYS B C 1
ATOM 785 O O . CYS B 1 16 ? 1.702 27.766 12.188 1 88.81 16 CYS B O 1
ATOM 787 N N . SER B 1 17 ? 2.625 29.625 13.109 1 90.94 17 SER B N 1
ATOM 788 C CA . SER B 1 17 ? 1.438 30.453 12.93 1 90.94 17 SER B CA 1
ATOM 789 C C . SER B 1 17 ? 1.406 31.078 11.539 1 90.94 17 SER B C 1
ATOM 791 O O . SER B 1 17 ? 0.767 32.125 11.336 1 90.94 17 SER B O 1
ATOM 793 N N . CYS B 1 18 ? 2.113 30.422 10.617 1 93.88 18 CYS B N 1
ATOM 794 C CA . CYS B 1 18 ? 2.189 30.891 9.242 1 93.88 18 CYS B CA 1
ATOM 795 C C . CYS B 1 18 ? 1.195 30.156 8.352 1 93.88 18 CYS B C 1
ATOM 797 O O . CYS B 1 18 ? 0.467 29.281 8.828 1 93.88 18 CYS B O 1
ATOM 799 N N . THR B 1 19 ? 1.068 30.75 7.16 1 94.06 19 THR B N 1
ATOM 800 C CA . THR B 1 19 ? 0.292 30.062 6.141 1 94.06 19 THR B CA 1
ATOM 801 C C . THR B 1 19 ? 1.193 29.172 5.285 1 94.06 19 THR B C 1
ATOM 803 O O . THR B 1 19 ? 2.197 29.641 4.742 1 94.06 19 THR B O 1
ATOM 806 N N . GLY B 1 20 ? 0.896 27.812 5.309 1 94.75 20 GLY B N 1
ATOM 807 C CA . GLY B 1 20 ? 1.573 26.906 4.398 1 94.75 20 GLY B CA 1
ATOM 808 C C . GLY B 1 20 ? 0.856 26.75 3.07 1 94.75 20 GLY B C 1
ATOM 809 O O . GLY B 1 20 ? -0.327 26.406 3.035 1 94.75 20 GLY B O 1
ATOM 810 N N . THR B 1 21 ? 1.548 27.109 1.918 1 94.19 21 THR B N 1
ATOM 811 C CA . THR B 1 21 ? 1 26.938 0.577 1 94.19 21 THR B CA 1
ATOM 812 C C . THR B 1 21 ? 1.804 25.891 -0.206 1 94.19 21 THR B C 1
ATOM 814 O O . THR B 1 21 ? 2.912 25.531 0.192 1 94.19 21 THR B O 1
ATOM 817 N N . ASP B 1 22 ? 1.199 25.359 -1.282 1 94.75 22 ASP B N 1
ATOM 818 C CA . ASP B 1 22 ? 1.879 24.391 -2.129 1 94.75 22 ASP B CA 1
ATOM 819 C C . ASP B 1 22 ? 2.455 23.234 -1.298 1 94.75 22 ASP B C 1
ATOM 821 O O . ASP B 1 22 ? 3.65 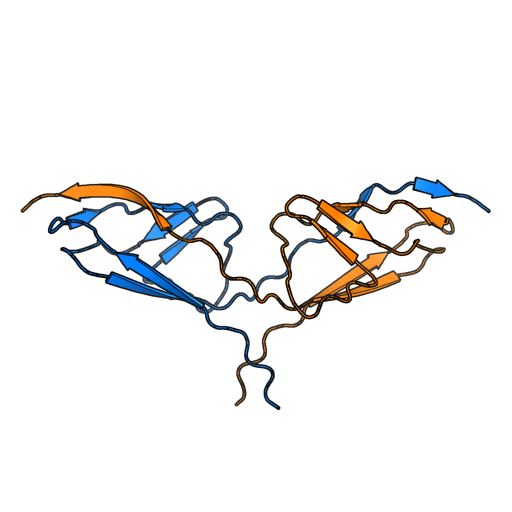22.953 -1.377 1 94.75 22 ASP B O 1
ATOM 825 N N . VAL B 1 23 ? 1.554 22.672 -0.439 1 94.81 23 VAL B N 1
ATOM 826 C CA . VAL B 1 23 ? 1.972 21.641 0.515 1 94.81 23 VAL B CA 1
ATOM 827 C C . VAL B 1 23 ? 2.127 20.297 -0.199 1 94.81 23 VAL B C 1
ATOM 829 O O . VAL B 1 23 ? 1.157 19.75 -0.73 1 94.81 23 VAL B O 1
ATOM 832 N N . VAL B 1 24 ? 3.342 19.812 -0.229 1 94.94 24 VAL B N 1
ATOM 833 C CA . VAL B 1 24 ? 3.66 18.516 -0.79 1 94.94 24 VAL B CA 1
ATOM 834 C C . VAL B 1 24 ? 3.842 17.5 0.336 1 94.94 24 VAL B C 1
ATOM 836 O O . VAL B 1 24 ? 4.492 17.781 1.344 1 94.94 24 VAL B O 1
ATOM 839 N N . LEU B 1 25 ? 3.238 16.344 0.107 1 94.19 25 LEU B N 1
ATOM 840 C CA . LEU B 1 25 ? 3.277 15.305 1.128 1 94.19 25 LEU B CA 1
ATOM 841 C C . LEU B 1 25 ? 4.168 14.148 0.689 1 94.19 25 LEU B C 1
ATOM 843 O O . LEU B 1 25 ? 4.234 13.828 -0.499 1 94.19 25 LEU B O 1
ATOM 847 N N . SER B 1 26 ? 4.859 13.625 1.679 1 92.12 26 SER B N 1
ATOM 848 C CA . SER B 1 26 ? 5.418 12.289 1.501 1 92.12 26 SER B CA 1
ATOM 849 C C . SER B 1 26 ? 4.348 11.211 1.658 1 92.12 26 SER B C 1
ATOM 851 O O . SER B 1 26 ? 3.691 11.133 2.699 1 92.12 26 SER B O 1
ATOM 853 N N . CYS B 1 27 ? 4.137 10.461 0.579 1 88.94 27 CYS B N 1
ATOM 854 C CA . CYS B 1 27 ? 3.102 9.438 0.586 1 88.94 27 CYS B CA 1
ATOM 855 C C . CYS B 1 27 ? 3.541 8.219 -0.217 1 88.94 27 CYS B C 1
ATOM 857 O O . CYS B 1 27 ? 2.803 7.738 -1.082 1 88.94 27 CYS B O 1
ATOM 859 N N . VAL B 1 28 ? 4.637 7.668 0.047 1 80.56 28 VAL B N 1
ATOM 860 C CA . VAL B 1 28 ? 5.23 6.574 -0.719 1 80.56 28 VAL B CA 1
ATOM 861 C C . VAL B 1 28 ? 4.273 5.387 -0.754 1 80.56 28 VAL B C 1
ATOM 863 O O . VAL B 1 28 ? 3.846 4.895 0.292 1 80.56 28 VAL B O 1
ATOM 866 N N . GLY B 1 29 ? 3.926 4.938 -2.084 1 79.81 29 GLY B N 1
ATOM 867 C CA . GLY B 1 29 ? 3.117 3.746 -2.281 1 79.81 29 GLY B CA 1
ATOM 868 C C . GLY B 1 29 ? 1.63 4 -2.121 1 79.81 29 GLY B C 1
ATOM 869 O O . GLY B 1 29 ? 0.811 3.119 -2.387 1 79.81 29 GLY B O 1
ATOM 870 N N . PHE B 1 30 ? 1.375 5.27 -1.648 1 83.12 30 PHE B N 1
ATOM 871 C CA . PHE B 1 30 ? -0.026 5.59 -1.407 1 83.12 30 PHE B CA 1
ATOM 872 C C . PHE B 1 30 ? -0.752 5.867 -2.719 1 83.12 30 PHE B C 1
ATOM 874 O O . PHE B 1 30 ? -0.282 6.656 -3.539 1 83.12 30 PHE B O 1
ATOM 881 N N . LYS B 1 31 ? -1.793 5.105 -3.088 1 71.25 31 LYS B N 1
ATOM 882 C CA . LYS B 1 31 ? -2.58 5.281 -4.305 1 71.25 31 LYS B CA 1
ATOM 883 C C . LYS B 1 31 ? -4.066 5.406 -3.984 1 71.25 31 LYS B C 1
ATOM 885 O O . LYS B 1 31 ? -4.863 5.785 -4.844 1 71.25 31 LYS B O 1
ATOM 890 N N . SER B 1 32 ? -4.414 5.57 -2.65 1 61.12 32 SER B N 1
ATOM 891 C CA . SER B 1 32 ? -5.789 5.5 -2.162 1 61.12 32 SER B CA 1
ATOM 892 C C . SER B 1 32 ? -6.789 5.746 -3.285 1 61.12 32 SER B C 1
ATOM 894 O O . SER B 1 32 ? -6.5 6.488 -4.227 1 61.12 32 SER B O 1
ATOM 896 N N . LEU B 1 33 ? -7.562 4.863 -3.723 1 57.16 33 LEU B N 1
ATOM 897 C CA . LEU B 1 33 ? -8.719 5.301 -4.496 1 57.16 33 LEU B CA 1
ATOM 898 C C . LEU B 1 33 ? -9.766 5.941 -3.596 1 57.16 33 LEU B C 1
ATOM 900 O O . LEU B 1 33 ? -9.547 6.086 -2.391 1 57.16 33 LEU B O 1
ATOM 904 N N . THR B 1 34 ? -11.234 5.496 -3.379 1 57.59 34 THR B N 1
ATOM 905 C CA . THR B 1 34 ? -12.375 6.02 -2.641 1 57.59 34 THR B CA 1
ATOM 906 C C . THR B 1 34 ? -12.477 5.375 -1.263 1 57.59 34 THR B C 1
ATOM 908 O O . THR B 1 34 ? -12.266 4.168 -1.121 1 57.59 34 THR B O 1
ATOM 911 N N . PRO B 1 35 ? -12.711 6.203 -0.25 1 57.12 35 PRO B N 1
ATOM 912 C CA . PRO B 1 35 ? -13.07 7.609 -0.058 1 57.12 35 PRO B CA 1
ATOM 913 C C . PRO B 1 35 ? -11.906 8.453 0.449 1 57.12 35 PRO B C 1
ATOM 915 O O . PRO B 1 35 ? -11.281 8.109 1.454 1 57.12 35 PRO B O 1
ATOM 918 N N . ILE B 1 36 ? -11.141 9.078 -0.444 1 68.56 36 ILE B N 1
ATOM 919 C CA . ILE B 1 36 ? -10.359 10.258 -0.088 1 68.56 36 ILE B CA 1
ATOM 920 C C . ILE B 1 36 ? -11.094 11.516 -0.549 1 68.56 36 ILE B C 1
ATOM 922 O O . ILE B 1 36 ? -11.742 11.516 -1.594 1 68.56 36 ILE B O 1
ATOM 926 N N . ASP B 1 37 ? -11.219 12.359 0.456 1 73.81 37 ASP B N 1
ATOM 927 C CA . ASP B 1 37 ? -11.805 13.633 0.051 1 73.81 37 ASP B CA 1
ATOM 928 C C . ASP B 1 37 ? -10.914 14.352 -0.959 1 73.81 37 ASP B C 1
ATOM 930 O O . ASP B 1 37 ? -9.953 15.016 -0.58 1 73.81 37 ASP B O 1
ATOM 934 N N . ARG B 1 38 ? -11.273 14.18 -2.238 1 73.44 38 ARG B N 1
ATOM 935 C CA . ARG B 1 38 ? -10.484 14.719 -3.344 1 73.44 38 ARG B CA 1
ATOM 936 C C . ARG B 1 38 ? -10.484 16.25 -3.32 1 73.44 38 ARG B C 1
ATOM 938 O O . ARG B 1 38 ? -9.688 16.875 -4.016 1 73.44 38 ARG B O 1
ATOM 945 N N . SER B 1 39 ? -11.297 16.734 -2.547 1 77.81 39 SER B N 1
ATOM 946 C CA . SER B 1 39 ? -11.281 18.188 -2.424 1 77.81 39 SER B CA 1
ATOM 947 C C . SER B 1 39 ? -10.195 18.656 -1.459 1 77.81 39 SER B C 1
ATOM 949 O O . SER B 1 39 ? -9.867 19.844 -1.405 1 77.81 39 SER B O 1
ATOM 951 N N . GLN B 1 40 ? -9.633 17.672 -0.9 1 83.06 40 GLN B N 1
ATOM 952 C CA . GLN B 1 40 ? -8.664 18.047 0.123 1 83.06 40 GLN B CA 1
ATOM 953 C C . GLN B 1 40 ? -7.258 17.594 -0.265 1 83.06 40 GLN B C 1
ATOM 955 O O . GLN B 1 40 ? -6.277 18.281 0.004 1 83.06 40 GLN B O 1
ATOM 960 N N . ILE B 1 41 ? -7.145 16.453 -0.898 1 86.56 41 ILE B N 1
ATOM 961 C CA . ILE B 1 41 ? -5.836 15.883 -1.208 1 86.56 41 ILE B CA 1
ATOM 962 C C . ILE B 1 41 ? -5.809 15.414 -2.662 1 86.56 41 ILE B C 1
ATOM 964 O O . ILE B 1 41 ? -6.785 14.852 -3.158 1 86.56 41 ILE B O 1
ATOM 968 N N . SER B 1 42 ? -4.766 15.766 -3.264 1 86.44 42 SER B N 1
ATOM 969 C CA . SER B 1 42 ? -4.492 15.242 -4.602 1 86.44 42 SER B CA 1
ATOM 970 C C . SER B 1 42 ? -3.416 14.164 -4.562 1 86.44 42 SER B C 1
ATOM 972 O O . SER B 1 42 ? -2.352 14.359 -3.975 1 86.44 42 SER B O 1
ATOM 974 N N . VAL B 1 43 ? -3.74 13 -5.121 1 83.44 43 VAL B N 1
ATOM 975 C CA . VAL B 1 43 ? -2.811 11.875 -5.125 1 83.44 43 VAL B CA 1
ATOM 976 C C . VAL B 1 43 ? -2.41 11.539 -6.562 1 83.44 43 VAL B C 1
ATOM 978 O O . VAL B 1 43 ? -3.27 11.352 -7.422 1 83.44 43 VAL B O 1
ATOM 981 N N . SER B 1 44 ? -1.181 11.703 -6.816 1 79.06 44 SER B N 1
ATOM 982 C CA . SER B 1 44 ? -0.598 11.211 -8.062 1 79.06 44 SER B CA 1
ATOM 983 C C . SER B 1 44 ? 0.355 10.047 -7.801 1 79.06 44 SER B C 1
ATOM 985 O O . SER B 1 44 ? 0.764 9.812 -6.66 1 79.06 44 SER B O 1
ATOM 987 N N . ASP B 1 45 ? 0.584 9.102 -8.727 1 71.25 45 ASP B N 1
ATOM 988 C CA . ASP B 1 45 ? 1.392 7.895 -8.617 1 71.25 45 ASP B CA 1
ATOM 989 C C . ASP B 1 45 ? 2.668 8.156 -7.82 1 71.25 45 ASP B C 1
ATOM 991 O O . ASP B 1 45 ? 3.127 7.289 -7.07 1 71.25 45 ASP B O 1
ATOM 995 N N . ASN B 1 46 ? 3.15 9.375 -7.859 1 72 46 ASN B N 1
ATOM 996 C CA . ASN B 1 46 ? 4.453 9.602 -7.242 1 72 46 ASN B CA 1
ATOM 997 C C . ASN B 1 46 ? 4.391 10.695 -6.184 1 72 46 ASN B C 1
ATOM 999 O O . ASN B 1 46 ? 5.379 10.961 -5.496 1 72 46 ASN B O 1
ATOM 1003 N N . GLU B 1 47 ? 3.238 11.328 -6.062 1 84.06 47 GLU B N 1
ATOM 1004 C CA . GLU B 1 47 ? 3.219 12.5 -5.188 1 84.06 47 GLU B CA 1
ATOM 1005 C C . GLU B 1 47 ? 1.818 12.758 -4.641 1 84.06 47 GLU B C 1
ATOM 1007 O O . GLU B 1 47 ? 0.823 12.453 -5.305 1 84.06 47 GLU B O 1
ATOM 1012 N N . CYS B 1 48 ? 1.777 13.289 -3.436 1 91.38 48 CYS B N 1
ATOM 1013 C CA . CYS B 1 48 ? 0.545 13.781 -2.832 1 91.38 48 CYS B CA 1
ATOM 1014 C C . CYS B 1 48 ? 0.673 15.25 -2.453 1 91.38 48 CYS B C 1
ATOM 1016 O O . CYS B 1 48 ? 1.767 15.719 -2.133 1 91.38 48 CYS B O 1
ATOM 1018 N N . SER B 1 49 ? -0.439 15.891 -2.502 1 92.56 49 SER B N 1
ATOM 1019 C CA . SER B 1 49 ? -0.445 17.297 -2.117 1 92.56 49 SER B CA 1
ATOM 1020 C C . SER B 1 49 ? -1.788 17.703 -1.518 1 92.56 49 SER B C 1
ATOM 1022 O O . SER B 1 49 ? -2.818 17.094 -1.825 1 92.56 49 SER B O 1
ATOM 1024 N N . LEU B 1 50 ? -1.654 18.719 -0.697 1 91.81 50 LEU B N 1
ATOM 1025 C CA . LEU B 1 50 ? -2.9 19.312 -0.22 1 91.81 50 LEU B CA 1
ATOM 1026 C C . LEU B 1 50 ? -3.434 20.328 -1.217 1 91.81 50 LEU B C 1
ATOM 1028 O O . LEU B 1 50 ? -2.664 21.109 -1.786 1 91.81 50 LEU B O 1
ATOM 1032 N N . ILE B 1 51 ? -4.715 20.25 -1.42 1 91.25 51 ILE B N 1
ATOM 1033 C CA . ILE B 1 51 ? -5.363 21.203 -2.309 1 91.25 51 ILE B CA 1
ATOM 1034 C C . ILE B 1 51 ? -5.527 22.547 -1.591 1 91.25 51 ILE B C 1
ATOM 1036 O O . ILE B 1 51 ? -5.328 23.594 -2.189 1 91.25 51 ILE B O 1
ATOM 1040 N N . ASN B 1 52 ? -5.793 22.406 -0.25 1 89.94 52 ASN B N 1
ATOM 1041 C CA . ASN B 1 52 ? -5.961 23.625 0.541 1 89.94 52 ASN B CA 1
ATOM 1042 C C . ASN B 1 52 ? -4.668 24 1.251 1 89.94 52 ASN B C 1
ATOM 1044 O O . ASN B 1 52 ? -3.797 23.156 1.469 1 89.94 52 ASN B O 1
ATOM 1048 N N . ASN B 1 53 ? -4.57 25.281 1.594 1 91.88 53 ASN B N 1
ATOM 1049 C CA . ASN B 1 53 ? -3.471 25.797 2.404 1 91.88 53 ASN B CA 1
ATOM 1050 C C . ASN B 1 53 ? -3.596 25.359 3.859 1 91.88 53 ASN B C 1
ATOM 1052 O O . ASN B 1 53 ? -4.684 25 4.312 1 91.88 53 ASN B O 1
ATOM 1056 N N . LEU B 1 54 ? -2.469 25.328 4.484 1 91.69 54 LEU B N 1
ATOM 1057 C CA . LEU B 1 54 ? -2.449 25.188 5.934 1 91.69 54 LEU B CA 1
ATOM 1058 C C . LEU B 1 54 ? -2.43 26.547 6.625 1 91.69 54 LEU B C 1
ATOM 1060 O O . LEU B 1 54 ? -1.582 27.391 6.32 1 91.69 54 LEU B O 1
ATOM 1064 N N . TYR B 1 55 ? -3.385 26.703 7.469 1 89.94 55 TYR B N 1
ATOM 1065 C CA . TYR B 1 55 ? -3.467 28 8.125 1 89.94 55 TYR B CA 1
ATOM 1066 C C . TYR B 1 55 ? -3.102 27.891 9.602 1 89.94 55 TYR B C 1
ATOM 1068 O O . TYR B 1 55 ? -3.646 27.047 10.32 1 89.94 55 TYR B O 1
ATOM 1076 N N . GLY B 1 56 ? -2.119 28.75 10.062 1 87 56 GLY B N 1
ATOM 1077 C CA . GLY B 1 56 ? -1.797 28.828 11.477 1 87 56 GLY B CA 1
ATOM 1078 C C . GLY B 1 56 ? -1.33 27.516 12.062 1 87 56 GLY B C 1
ATOM 1079 O O . GLY B 1 56 ? -0.905 26.625 11.328 1 87 56 GLY B O 1
ATOM 1080 N N . GLU B 1 57 ? -1.256 27.5 13.367 1 84.38 57 GLU B N 1
ATOM 1081 C CA . GLU B 1 57 ? -0.927 26.281 14.086 1 84.38 57 GLU B CA 1
ATOM 1082 C C . GLU B 1 57 ? -2.145 25.375 14.219 1 84.38 57 GLU B C 1
ATOM 1084 O O . GLU B 1 57 ? -2.779 25.312 15.273 1 84.38 57 GLU B O 1
ATOM 1089 N N . THR B 1 58 ? -2.533 24.875 13.039 1 84.12 58 THR B N 1
ATOM 1090 C CA . THR B 1 58 ? -3.727 24.047 13.023 1 84.12 58 THR B CA 1
ATOM 1091 C C . THR B 1 58 ? -3.418 22.672 12.422 1 84.12 58 THR B C 1
ATOM 1093 O O . THR B 1 58 ? -2.436 22.516 11.695 1 84.12 58 THR B O 1
ATOM 1096 N N . ASP B 1 59 ? -4.305 21.719 12.836 1 88.44 59 ASP B N 1
ATOM 1097 C CA . ASP B 1 59 ? -4.227 20.375 12.289 1 88.44 59 ASP B CA 1
ATOM 1098 C C . ASP B 1 59 ? -5.113 20.234 11.055 1 88.44 59 ASP B C 1
ATOM 1100 O O . ASP B 1 59 ? -6.238 20.734 11.031 1 88.44 59 ASP B O 1
ATOM 1104 N N . PHE B 1 60 ? -4.496 19.734 10.062 1 88.62 60 PHE B N 1
ATOM 1105 C CA . PHE B 1 60 ? -5.281 19.25 8.938 1 88.62 60 PHE B CA 1
ATOM 1106 C C . PHE B 1 60 ? -5.453 17.734 9.031 1 88.62 60 PHE B C 1
ATOM 1108 O O . PHE B 1 60 ? -4.473 17 9.125 1 88.62 60 PHE B O 1
ATOM 1115 N N . VAL B 1 61 ? -6.727 17.328 9.055 1 89.06 61 VAL B N 1
ATOM 1116 C CA . VAL B 1 61 ? -7.012 15.914 9.266 1 89.06 61 VAL B CA 1
ATOM 1117 C C . VAL B 1 61 ? -7.812 15.367 8.086 1 89.06 61 VAL B C 1
ATOM 1119 O O . VAL B 1 61 ? -8.766 16 7.633 1 89.06 61 VAL B O 1
ATOM 1122 N N . PHE B 1 62 ? -7.398 14.266 7.625 1 87.25 62 PHE B N 1
ATOM 1123 C CA . PHE B 1 62 ? -8.219 13.547 6.656 1 87.25 62 PHE B CA 1
ATOM 1124 C C . PHE B 1 62 ? -8.172 12.047 6.906 1 87.25 62 PHE B C 1
ATOM 1126 O O . PHE B 1 62 ? -7.289 11.562 7.621 1 87.25 62 PHE B O 1
ATOM 1133 N N . LYS B 1 63 ? -9.195 11.43 6.305 1 85.06 63 LYS B N 1
ATOM 1134 C CA . LYS B 1 63 ? -9.305 9.984 6.453 1 85.06 63 LYS B CA 1
ATOM 1135 C C . LYS B 1 63 ? -9.227 9.281 5.098 1 85.06 63 LYS B C 1
ATOM 1137 O O . LYS B 1 63 ? -9.547 9.875 4.066 1 85.06 63 LYS B O 1
ATOM 1142 N N . TYR B 1 64 ? -8.695 8.086 5.195 1 85 64 TYR B N 1
ATOM 1143 C CA . TYR B 1 64 ? -8.672 7.281 3.98 1 85 64 TYR B CA 1
ATOM 1144 C C . TYR B 1 64 ? -8.93 5.812 4.297 1 85 64 TYR B C 1
ATOM 1146 O O . TYR B 1 64 ? -8.719 5.367 5.426 1 85 64 TYR B O 1
ATOM 1154 N N . VAL B 1 65 ? -9.438 5.141 3.273 1 81.12 65 VAL B N 1
ATOM 1155 C CA . VAL B 1 65 ? -9.523 3.684 3.24 1 81.12 65 VAL B CA 1
ATOM 1156 C C . VAL B 1 65 ? -8.727 3.143 2.059 1 81.12 65 VAL B C 1
ATOM 1158 O O . VAL B 1 65 ? -8.742 3.719 0.969 1 81.12 65 VAL B O 1
ATOM 1161 N N . TRP B 1 66 ? -8.031 2.105 2.344 1 80.81 66 TRP B N 1
ATOM 1162 C CA . TRP B 1 66 ? -7.27 1.521 1.245 1 80.81 66 TRP B CA 1
ATOM 1163 C C . TRP B 1 66 ? -8.125 0.542 0.449 1 80.81 66 TRP B C 1
ATOM 1165 O O . TRP B 1 66 ? -8.664 -0.419 1.007 1 80.81 66 TRP B O 1
ATOM 1175 N N . THR B 1 67 ? -8.328 0.835 -0.916 1 78.62 67 THR B N 1
ATOM 1176 C CA . THR B 1 67 ? -9.18 -0.031 -1.731 1 78.62 67 THR B CA 1
ATOM 1177 C C . THR B 1 67 ? -8.438 -0.481 -2.988 1 78.62 67 THR B C 1
ATOM 1179 O O . THR B 1 67 ? -9.055 -0.932 -3.953 1 78.62 67 THR B O 1
ATOM 1182 N N . LYS B 1 68 ? -7.188 -0.427 -2.982 1 82 68 LYS B N 1
ATOM 1183 C CA . LYS B 1 68 ? -6.445 -0.828 -4.172 1 82 68 LYS B CA 1
ATOM 1184 C C . LYS B 1 68 ? -5.691 -2.133 -3.938 1 82 68 LYS B C 1
ATOM 1186 O O . LYS B 1 68 ? -5.043 -2.305 -2.902 1 82 68 LYS B O 1
ATOM 1191 N N . GLU B 1 69 ? -5.734 -3.002 -4.898 1 84.88 69 GLU B N 1
ATOM 1192 C CA . GLU B 1 69 ? -4.973 -4.246 -4.824 1 84.88 69 GLU B CA 1
ATOM 1193 C C . GLU B 1 69 ? -3.512 -4.02 -5.207 1 84.88 69 GLU B C 1
ATOM 1195 O O . GLU B 1 69 ? -3.191 -3.066 -5.922 1 84.88 69 GLU B O 1
ATOM 1200 N N . PHE B 1 70 ? -2.676 -4.852 -4.766 1 86.75 70 PHE B N 1
ATOM 1201 C CA . PHE B 1 70 ? -1.271 -4.828 -5.156 1 86.75 70 PHE B CA 1
ATOM 1202 C C . PHE B 1 70 ? -1.017 -5.766 -6.328 1 86.75 70 PHE B C 1
ATOM 1204 O O . PHE B 1 70 ? -1.687 -6.793 -6.465 1 86.75 70 PHE B O 1
ATOM 1211 N N . ASN B 1 71 ? -0.126 -5.309 -7.133 1 88.88 71 ASN B N 1
ATOM 1212 C CA . ASN B 1 71 ? 0.3 -6.164 -8.234 1 88.88 71 ASN B CA 1
ATOM 1213 C C . ASN B 1 71 ? 1.367 -7.16 -7.789 1 88.88 71 ASN B C 1
ATOM 1215 O O . ASN B 1 71 ? 2.561 -6.855 -7.832 1 88.88 71 ASN B O 1
ATOM 1219 N N . ILE B 1 72 ? 0.908 -8.242 -7.398 1 91.06 72 ILE B N 1
ATOM 1220 C CA . ILE B 1 72 ? 1.804 -9.297 -6.934 1 91.06 72 ILE B CA 1
ATOM 1221 C C . ILE B 1 72 ? 1.929 -10.383 -8.008 1 91.06 72 ILE B C 1
ATOM 1223 O O . ILE B 1 72 ? 0.925 -10.938 -8.453 1 91.06 72 ILE B O 1
ATOM 1227 N N . LYS B 1 73 ? 3.148 -10.633 -8.391 1 93.75 73 LYS B N 1
ATOM 1228 C CA . LYS B 1 73 ? 3.398 -11.602 -9.453 1 93.75 73 LYS B CA 1
ATOM 1229 C C . LYS B 1 73 ? 4.719 -12.328 -9.234 1 93.75 73 LYS B C 1
ATOM 1231 O O . LYS B 1 73 ? 5.562 -11.875 -8.453 1 93.75 73 LYS B O 1
ATOM 1236 N N . ILE B 1 74 ? 4.93 -13.352 -9.992 1 93.44 74 ILE B N 1
ATOM 1237 C CA . ILE B 1 74 ? 6.18 -14.094 -9.898 1 93.44 74 ILE B CA 1
ATOM 1238 C C . ILE B 1 74 ? 7.305 -13.289 -10.547 1 93.44 74 ILE B C 1
ATOM 1240 O O . ILE B 1 74 ? 7.234 -12.953 -11.734 1 93.44 74 ILE B O 1
ATOM 1244 N N . LYS B 1 75 ? 8.219 -12.961 -9.758 1 95 75 LYS B N 1
ATOM 1245 C CA . LYS B 1 75 ? 9.398 -12.25 -10.25 1 95 75 LYS B CA 1
ATOM 1246 C C . LYS B 1 75 ? 10.469 -13.219 -10.727 1 95 75 LYS B C 1
ATOM 1248 O O . LYS B 1 75 ? 11.094 -13 -11.766 1 95 75 LYS B O 1
ATOM 1253 N N . SER B 1 76 ? 10.641 -14.156 -9.836 1 95 76 SER B N 1
ATOM 1254 C CA . SER B 1 76 ? 11.625 -15.164 -10.219 1 95 76 SER B CA 1
ATOM 1255 C C . SER B 1 76 ? 11.359 -16.484 -9.508 1 95 76 SER B C 1
ATOM 1257 O O . SER B 1 76 ? 10.672 -16.516 -8.484 1 95 76 SER B O 1
ATOM 1259 N N . ARG B 1 77 ? 11.867 -17.547 -10.07 1 94.5 77 ARG B N 1
ATOM 1260 C CA . ARG B 1 77 ? 11.805 -18.875 -9.484 1 94.5 77 ARG B CA 1
ATOM 1261 C C . ARG B 1 77 ? 12.883 -19.781 -10.078 1 94.5 77 ARG B C 1
ATOM 1263 O O . ARG B 1 77 ? 13.367 -19.547 -11.18 1 94.5 77 ARG B O 1
ATOM 1270 N N . GLU B 1 78 ? 13.297 -20.797 -9.258 1 95.88 78 GLU B N 1
ATOM 1271 C CA . GLU B 1 78 ? 14.078 -21.906 -9.781 1 95.88 78 GLU B CA 1
ATOM 1272 C C . GLU B 1 78 ? 13.172 -23.031 -10.273 1 95.88 78 GLU B C 1
ATOM 1274 O O . GLU B 1 78 ? 12.141 -23.312 -9.656 1 95.88 78 GLU B O 1
ATOM 1279 N N . VAL B 1 79 ? 13.547 -23.578 -11.438 1 94.25 79 VAL B N 1
ATOM 1280 C CA . VAL B 1 79 ? 12.703 -24.625 -12.008 1 94.25 79 VAL B CA 1
ATOM 1281 C C . VAL B 1 79 ? 13.414 -25.969 -11.93 1 94.25 79 VAL B C 1
ATOM 1283 O O . VAL B 1 79 ? 14.625 -26.047 -12.148 1 94.25 79 VAL B O 1
ATOM 1286 N N . ALA B 1 80 ? 12.633 -26.969 -11.516 1 92.62 80 ALA B N 1
ATOM 1287 C CA . ALA B 1 80 ? 13.078 -28.359 -11.547 1 92.62 80 ALA B CA 1
ATOM 1288 C C . ALA B 1 80 ? 12.117 -29.219 -12.367 1 92.62 80 ALA B C 1
ATOM 1290 O O . ALA B 1 80 ? 10.898 -29.031 -12.32 1 92.62 80 ALA B O 1
ATOM 1291 N N . TRP B 1 81 ? 12.836 -30 -13.188 1 87.81 81 TRP B N 1
ATOM 1292 C CA . TRP B 1 81 ? 12.055 -30.906 -14.023 1 87.81 81 TRP B CA 1
ATOM 1293 C C . TRP B 1 81 ? 12.219 -32.344 -13.555 1 87.81 81 TRP B C 1
ATOM 1295 O O . TRP B 1 81 ? 13.297 -32.75 -13.125 1 87.81 81 TRP B O 1
ATOM 1305 N N . SER B 1 82 ? 10.93 -32.875 -13.172 1 69.81 82 SER B N 1
ATOM 1306 C CA . SER B 1 82 ? 11.008 -34.312 -13 1 69.81 82 SER B CA 1
ATOM 1307 C C . SER B 1 82 ? 10.586 -35.031 -14.273 1 69.81 82 SER B C 1
ATOM 1309 O O . SER B 1 82 ? 9.828 -34.5 -15.086 1 69.81 82 SER B O 1
#

Secondary structure (DSSP, 8-state):
---BPPEEEEEEE--SSSEEEEEEEE-TT----SS--TTTEEEETTEEEESSPEESS-EEEEEEE-------EEEEEEEE--/---BPPEEEEEEE--SSSEEEEEEEE-TT----SS--TTTEEEETTEEEESSPEESS-EEEEEEE-------EEEEEEEE--

Nearest PDB structures (foldseek):
  7y22-assembly1_g  TM=3.630E-01  e=3.673E+00  Klebsiella phage Kp7
  1ut2-assembly1_A  TM=3.875E-01  e=4.382E+00  Escherichia coli
  2jkj-assembly2_B  TM=3.995E-01  e=9.991E+00  Escherichia coli
  8zm3-assembly1_B  TM=2.030E-01  e=6.238E+00  Candidatus Cloacimonetes bacterium ADurb.Bin088
  7y22-assembly1_g  TM=3.657E-01  e=9.740E+00  Klebsiella phage Kp7

Sequence (164 aa):
MIKNTPEWEVILTNLCSCTGTDVVLSCVGFKSLTPIDRSQISVSDNECSLINNLYGETDFVFKYVWTKEFNIKIKSREVAWSMIKNTPEWEVILTNLCSCTGTDVVLSCVGFKSLTPIDRSQISVSDNECSLINNLYGETDFVFKYVWTKEFNIKIKSREVAWS

Radius of gyration: 20.39 Å; Cα contacts (8 Å, |Δi|>4): 387; chains: 2; bounding box: 38×72×31 Å

InterPro domains:
  IPR040361 Tapetum determinant 1 [PF24068] (2-77)
  IPR040361 Tapetum determinant 1 [PTHR33184] (1-76)

Foldseek 3Di:
DPPDQDKDKDKDWDPFQDKADFAWDDDPPDPQPDDWPCQAWDDDNGTITGPDIDHGGDIDMTIGGHDDDDDDDDPDDDDDDD/DPDDQDKDKDKDWDPFQDKADFAWDDDPPDPFDPPDPCQAWDDDNGTIGGPDIDHGGDIDMTITGHDDDDDDDDPDDDDDDD